Protein AF-A0A9P7G8M5-F1 (afdb_monomer)

Solvent-accessible surface area (backbone atoms only — not comparable to full-atom values): 4474 Å² total; per-residue (Å²): 138,81,90,73,89,64,69,89,61,60,79,58,75,70,80,56,43,45,80,42,77,56,53,42,96,88,39,57,64,90,56,29,73,35,91,84,42,72,44,73,45,54,79,87,59,88,86,61,84,72,84,90,81,91,83,78,84,78,89,81,84,132

Organism: NCBI:txid117018

InterPro domains:
  IPR005532 Sulfatase-modifying factor enzyme-like domain [PF03781] (7-55)
  IPR016187 C-type lectin fold [SSF56436] (4-58)
  IPR042095 Sulfatase-modifying factor enzyme superfamily [G3DSA:3.90.1580.10] (4-60)
  IPR051128 EgtD Methyltransferase [PTHR43397] (8-57)

Secondary structure (DSSP, 8-state):
----TTTTTGGG-SSSEEEEES--TTS-HHHHT-TT-EEEEETT-TT---------------

Radius of gyration: 15.81 Å; Cα contacts (8 Å, |Δi|>4): 43; chains: 1; bounding box: 40×48×25 Å

Structure (mmCIF, N/CA/C/O backbone):
data_AF-A0A9P7G8M5-F1
#
_entry.id   AF-A0A9P7G8M5-F1
#
loop_
_atom_site.group_PDB
_atom_site.id
_atom_site.type_symbol
_atom_site.label_atom_id
_atom_site.label_alt_id
_atom_site.label_comp_id
_atom_site.label_asym_id
_atom_site.label_entity_id
_atom_site.label_seq_id
_atom_site.pdbx_PDB_ins_code
_atom_site.Cartn_x
_atom_site.Cartn_y
_atom_site.Cartn_z
_atom_site.occupancy
_atom_site.B_iso_or_equiv
_atom_site.auth_seq_id
_atom_site.auth_comp_id
_atom_site.auth_asym_id
_atom_site.auth_atom_id
_atom_site.pdbx_PDB_model_num
ATOM 1 N N . MET A 1 1 ? 1.225 33.442 -12.069 1.00 36.75 1 MET A N 1
ATOM 2 C CA . MET A 1 1 ? 0.869 32.374 -11.111 1.00 36.75 1 MET A CA 1
ATOM 3 C C . MET A 1 1 ? -0.512 31.857 -11.500 1.00 36.75 1 MET A C 1
ATOM 5 O O . MET A 1 1 ? -1.474 32.597 -11.359 1.00 36.75 1 MET A O 1
ATOM 9 N N . ARG A 1 2 ? -0.602 30.678 -12.133 1.00 41.53 2 ARG A N 1
ATOM 10 C CA . ARG A 1 2 ? -1.878 30.058 -12.538 1.00 41.53 2 ARG A CA 1
ATOM 11 C C . ARG A 1 2 ? -2.209 28.961 -11.526 1.00 41.53 2 ARG A C 1
ATOM 13 O O . ARG A 1 2 ? -1.403 28.057 -11.334 1.00 41.53 2 ARG A O 1
ATOM 20 N N . PHE A 1 3 ? -3.351 29.083 -10.852 1.00 46.00 3 PHE A N 1
ATOM 21 C CA . PHE A 1 3 ? -3.883 28.065 -9.948 1.00 46.00 3 PHE A CA 1
ATOM 22 C C . PHE A 1 3 ? -4.421 26.891 -10.774 1.00 46.00 3 PHE A C 1
ATOM 24 O O . PHE A 1 3 ? -5.583 26.871 -11.159 1.00 46.00 3 PHE A O 1
ATOM 31 N N . GLU A 1 4 ? -3.569 25.911 -11.056 1.00 52.28 4 GLU A N 1
ATOM 32 C CA . GLU A 1 4 ? -3.987 24.603 -11.575 1.00 52.28 4 GLU A CA 1
ATOM 33 C C . GLU A 1 4 ? -3.876 23.561 -10.456 1.00 52.28 4 GLU A C 1
ATOM 35 O O . GLU A 1 4 ? -3.066 22.641 -10.492 1.00 52.28 4 GLU A O 1
ATOM 40 N N . SER A 1 5 ? -4.645 23.749 -9.385 1.00 54.00 5 SER A N 1
ATOM 41 C CA . SER A 1 5 ? -4.436 23.056 -8.107 1.00 54.00 5 SER A CA 1
ATOM 42 C C . SER A 1 5 ? -5.165 21.713 -7.954 1.00 54.00 5 SER A C 1
ATOM 44 O O . SER A 1 5 ? -5.428 21.306 -6.828 1.00 54.00 5 SER A O 1
ATOM 46 N N . LEU A 1 6 ? -5.508 21.006 -9.038 1.00 51.16 6 LEU A N 1
ATOM 47 C CA . LEU A 1 6 ? -6.231 19.718 -8.947 1.00 51.16 6 LEU A CA 1
ATOM 48 C C . LEU A 1 6 ? -5.552 18.536 -9.672 1.00 51.16 6 LEU A C 1
ATOM 50 O O . LEU A 1 6 ? -6.009 17.402 -9.552 1.00 51.16 6 LEU A O 1
ATOM 54 N N . ARG A 1 7 ? -4.443 18.752 -10.389 1.00 56.66 7 ARG A N 1
ATOM 55 C CA . ARG A 1 7 ? -3.867 17.751 -11.315 1.00 56.66 7 ARG A CA 1
ATOM 56 C C . ARG A 1 7 ? -2.994 16.653 -10.690 1.00 56.66 7 ARG A C 1
ATOM 58 O O . ARG A 1 7 ? -2.534 15.783 -11.406 1.00 56.66 7 ARG A O 1
ATOM 65 N N . TYR A 1 8 ? -2.747 16.649 -9.381 1.00 63.28 8 TYR A N 1
ATOM 66 C CA . TYR A 1 8 ? -1.851 15.639 -8.796 1.00 63.28 8 TYR A CA 1
ATOM 67 C C . TYR A 1 8 ? -2.483 14.240 -8.682 1.00 63.28 8 TYR A C 1
ATOM 69 O O . TYR A 1 8 ? -1.777 13.244 -8.765 1.00 63.28 8 TYR A O 1
ATOM 77 N N . SER A 1 9 ? -3.800 14.147 -8.474 1.00 62.12 9 SER A N 1
ATOM 78 C CA . SER A 1 9 ? -4.473 12.858 -8.228 1.00 62.12 9 SER A CA 1
ATOM 79 C C . SER A 1 9 ? -5.553 12.512 -9.250 1.00 62.12 9 SER A C 1
ATOM 81 O O . SER A 1 9 ? -5.955 11.356 -9.309 1.00 62.12 9 SER A O 1
ATOM 83 N N . MET A 1 10 ? -6.020 13.478 -10.052 1.00 68.50 10 MET A N 1
ATOM 84 C CA . MET A 1 10 ? -7.098 13.236 -11.021 1.00 68.50 10 MET A CA 1
ATOM 85 C C . MET A 1 10 ? -6.689 12.288 -12.152 1.00 68.50 10 MET A C 1
ATOM 87 O O . MET A 1 10 ? -7.503 11.469 -12.567 1.00 68.50 10 MET A O 1
ATOM 91 N N . ASP A 1 11 ? -5.427 12.335 -12.578 1.00 67.62 11 ASP A N 1
ATOM 92 C CA . ASP A 1 11 ? -4.929 11.536 -13.705 1.00 67.62 11 ASP A CA 1
ATOM 93 C C . ASP A 1 11 ? -4.806 10.035 -13.372 1.00 67.62 11 ASP A C 1
ATOM 95 O O . ASP A 1 11 ? -4.673 9.208 -14.267 1.00 67.62 11 ASP A O 1
ATOM 99 N N . PHE A 1 12 ? -4.893 9.665 -12.089 1.00 64.44 12 PHE A N 1
ATOM 100 C CA . PHE A 1 12 ? -4.738 8.286 -11.611 1.00 64.44 12 PHE A CA 1
ATOM 101 C C . PHE A 1 12 ? -6.074 7.574 -11.331 1.00 64.44 12 PHE A C 1
ATOM 103 O O . PHE A 1 12 ? -6.082 6.418 -10.908 1.00 64.44 12 PHE A O 1
ATOM 110 N N . PHE A 1 13 ? -7.216 8.230 -11.582 1.00 68.50 13 PHE A N 1
ATOM 111 C CA . PHE A 1 13 ? -8.547 7.600 -11.563 1.00 68.50 13 PHE A CA 1
ATOM 112 C C . PHE A 1 13 ? -8.921 7.023 -12.939 1.00 68.50 13 PHE A C 1
ATOM 114 O O . PHE A 1 13 ? -10.045 7.167 -13.410 1.00 68.50 13 PHE A O 1
ATOM 121 N N . ASP A 1 14 ? -7.967 6.373 -13.596 1.00 70.94 14 ASP A N 1
ATOM 122 C CA . ASP A 1 14 ? -8.096 5.805 -14.944 1.00 70.94 14 ASP A CA 1
ATOM 123 C C . ASP A 1 14 ? -8.508 4.318 -14.941 1.00 70.94 14 ASP A C 1
ATOM 125 O O . ASP A 1 14 ? -8.630 3.692 -15.991 1.00 70.94 14 ASP A O 1
ATOM 129 N N . GLY A 1 15 ? -8.701 3.726 -13.756 1.00 72.31 15 GLY A N 1
ATOM 130 C CA . GLY A 1 15 ? -8.999 2.300 -13.582 1.0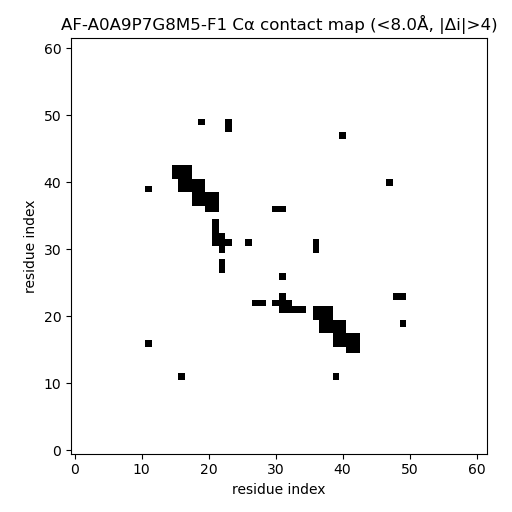0 72.31 15 GLY A CA 1
ATOM 131 C C . GLY A 1 15 ? -7.8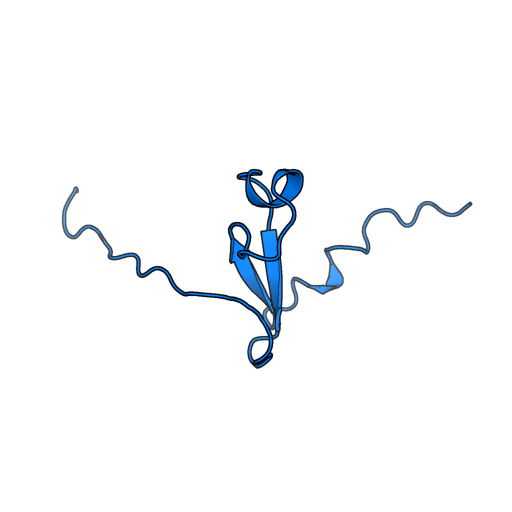11 1.363 -13.851 1.00 72.31 15 GLY A C 1
ATOM 132 O O . GLY A 1 15 ? -7.931 0.156 -13.632 1.00 72.31 15 GLY A O 1
ATOM 133 N N . ALA A 1 16 ? -6.659 1.890 -14.279 1.00 75.94 16 ALA A N 1
ATOM 134 C CA . ALA A 1 16 ? -5.423 1.136 -14.496 1.00 75.94 16 ALA A CA 1
ATOM 135 C C . ALA A 1 16 ? -4.527 1.098 -13.243 1.00 75.94 16 ALA A C 1
ATOM 137 O O . ALA A 1 16 ? -3.658 0.222 -13.120 1.00 75.94 16 ALA A O 1
ATOM 138 N N . HIS A 1 17 ? -4.758 2.021 -12.305 1.00 79.69 17 HIS A N 1
ATOM 139 C CA . HIS A 1 17 ? -4.048 2.116 -11.035 1.00 79.69 17 HIS A CA 1
ATOM 140 C C . HIS A 1 17 ? -4.828 1.461 -9.891 1.00 79.69 17 HIS A C 1
ATOM 142 O O . HIS A 1 17 ? -6.022 1.693 -9.697 1.00 79.69 17 HIS A O 1
ATOM 148 N N . GLN A 1 18 ? -4.135 0.652 -9.095 1.00 80.19 18 GLN A N 1
ATOM 149 C CA . GLN A 1 18 ? -4.677 0.058 -7.878 1.00 80.19 18 GLN A CA 1
ATOM 150 C C . GLN A 1 18 ? -4.260 0.884 -6.666 1.00 80.19 18 GLN A C 1
ATOM 152 O O . GLN A 1 18 ? -3.104 1.290 -6.534 1.00 80.19 18 GLN A O 1
ATOM 157 N N . VAL A 1 19 ? -5.218 1.119 -5.772 1.00 79.94 19 VAL A N 1
ATOM 158 C CA . VAL A 1 19 ? -4.992 1.860 -4.531 1.00 79.94 19 VAL A CA 1
ATOM 159 C C . VAL A 1 19 ? -4.354 0.929 -3.509 1.00 79.94 19 VAL A C 1
ATOM 161 O O . VAL A 1 19 ? -4.922 -0.104 -3.160 1.00 79.94 19 VAL A O 1
ATOM 164 N N . VAL A 1 20 ? -3.202 1.330 -2.987 1.00 78.44 20 VAL A N 1
ATOM 165 C CA . VAL A 1 20 ? -2.514 0.667 -1.882 1.00 78.44 20 VAL A CA 1
ATOM 166 C C 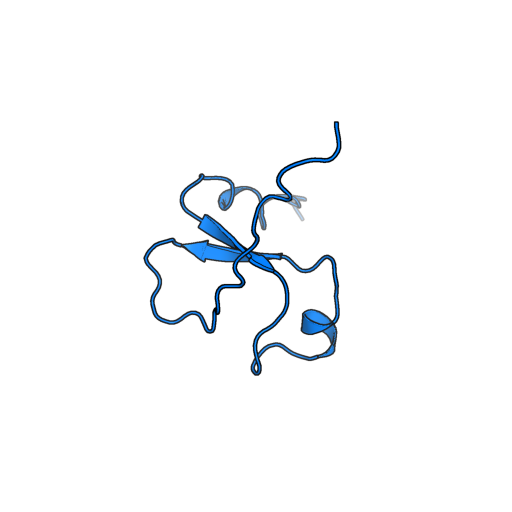. VAL A 1 20 ? -2.649 1.532 -0.637 1.00 78.44 20 VAL A C 1
ATOM 168 O O . VAL A 1 20 ? -2.414 2.740 -0.664 1.00 78.44 20 VAL A O 1
ATOM 171 N N . LEU A 1 21 ? -3.058 0.911 0.464 1.00 79.12 21 LEU A N 1
ATOM 172 C CA . LEU A 1 21 ? -3.266 1.583 1.743 1.00 79.12 21 LEU A CA 1
ATOM 173 C C . LEU A 1 21 ? -2.084 1.335 2.685 1.00 79.12 21 LEU A C 1
ATOM 175 O O . LEU A 1 21 ? -1.500 0.251 2.689 1.00 79.12 21 LEU A O 1
ATOM 179 N N . GLY A 1 22 ? -1.778 2.331 3.517 1.00 77.31 22 GLY A N 1
ATOM 180 C CA . GLY A 1 22 ? -0.696 2.274 4.501 1.00 77.31 22 GLY A CA 1
ATOM 181 C C . GLY A 1 22 ? 0.668 2.688 3.943 1.00 77.31 22 GLY A C 1
ATOM 182 O O . GLY A 1 22 ? 0.763 3.413 2.953 1.00 77.31 22 GLY A O 1
ATOM 183 N N . GLY A 1 23 ? 1.731 2.243 4.613 1.00 73.06 23 GLY A N 1
ATOM 184 C CA . GLY A 1 23 ? 3.119 2.489 4.230 1.00 73.06 23 GLY A CA 1
ATOM 185 C C . GLY A 1 23 ? 3.951 1.211 4.296 1.00 73.06 23 GLY A C 1
ATOM 186 O O . GLY A 1 23 ? 3.674 0.316 5.094 1.00 73.06 23 GLY A O 1
ATOM 187 N N . SER A 1 24 ? 4.962 1.132 3.435 1.00 70.94 24 SER A N 1
ATOM 188 C CA . SER A 1 24 ? 5.977 0.073 3.473 1.00 70.94 24 SER A CA 1
ATOM 189 C C . SER A 1 24 ? 7.085 0.434 4.470 1.00 70.94 24 SER A C 1
ATOM 191 O O . SER A 1 24 ? 7.121 1.558 4.971 1.00 70.94 24 SER A O 1
ATOM 193 N N . TYR A 1 25 ? 8.036 -0.475 4.710 1.00 66.69 25 TYR A N 1
ATOM 194 C CA . TYR A 1 25 ? 9.197 -0.202 5.575 1.00 66.69 25 TYR A CA 1
ATOM 195 C C . TYR A 1 25 ? 10.009 1.030 5.133 1.00 66.69 25 TYR A C 1
ATOM 197 O O . TYR A 1 25 ? 10.690 1.650 5.944 1.00 66.69 25 TYR A O 1
ATOM 205 N N . ALA A 1 26 ? 9.943 1.377 3.847 1.00 71.69 26 ALA A N 1
ATOM 206 C CA . ALA A 1 26 ? 10.659 2.506 3.274 1.00 71.69 26 ALA A CA 1
ATOM 207 C C . ALA A 1 26 ? 9.832 3.798 3.226 1.00 71.69 26 ALA A C 1
ATOM 209 O O . ALA A 1 26 ? 10.301 4.825 2.737 1.00 71.69 26 ALA A O 1
ATOM 210 N N . THR A 1 27 ? 8.586 3.766 3.700 1.00 71.25 27 THR A N 1
ATOM 211 C CA . THR A 1 27 ? 7.751 4.960 3.811 1.00 71.25 27 THR A CA 1
ATOM 212 C C . THR A 1 27 ? 8.054 5.661 5.138 1.00 71.25 27 THR A C 1
ATOM 214 O O . THR A 1 27 ? 8.036 5.034 6.193 1.00 71.25 27 THR A O 1
ATOM 217 N N . ILE A 1 28 ? 8.319 6.973 5.099 1.00 78.69 28 ILE A N 1
ATOM 218 C CA . ILE A 1 28 ? 8.613 7.781 6.296 1.00 78.69 28 ILE A CA 1
ATOM 219 C C . ILE A 1 28 ? 7.478 7.607 7.328 1.00 78.69 28 ILE A C 1
ATOM 221 O O . ILE A 1 28 ? 6.313 7.761 6.942 1.00 78.69 28 ILE A O 1
ATOM 225 N N . PRO A 1 29 ? 7.772 7.371 8.625 1.00 70.50 29 PRO A N 1
ATOM 226 C CA . PRO A 1 29 ? 6.756 7.098 9.651 1.00 70.50 29 PRO A CA 1
ATOM 227 C C . PRO A 1 29 ? 5.626 8.134 9.695 1.00 70.50 29 PRO A C 1
ATOM 229 O O . PRO A 1 29 ? 4.449 7.789 9.713 1.00 70.50 29 PRO A O 1
ATOM 232 N N . ARG A 1 30 ? 5.969 9.420 9.543 1.00 73.88 30 ARG A N 1
ATOM 233 C CA . ARG A 1 30 ? 5.014 10.544 9.510 1.00 73.88 30 ARG A CA 1
ATOM 234 C C . ARG A 1 30 ? 3.970 10.456 8.385 1.00 73.88 30 ARG A C 1
ATOM 236 O O . ARG A 1 30 ? 2.924 11.096 8.464 1.00 73.88 30 ARG A O 1
ATOM 243 N N . ILE A 1 31 ? 4.262 9.710 7.322 1.00 71.56 31 ILE A N 1
ATOM 244 C CA . ILE A 1 31 ? 3.358 9.474 6.190 1.00 71.56 31 ILE A CA 1
ATOM 245 C C . ILE A 1 31 ? 2.686 8.104 6.333 1.00 71.56 31 ILE A C 1
ATOM 247 O O . ILE A 1 31 ? 1.475 8.010 6.150 1.00 71.56 31 ILE A O 1
ATOM 251 N N . ALA A 1 32 ? 3.444 7.072 6.717 1.00 69.50 32 ALA A N 1
ATOM 252 C CA . ALA A 1 32 ? 2.957 5.701 6.875 1.00 69.50 32 ALA A CA 1
ATOM 253 C C . ALA A 1 32 ? 1.891 5.549 7.979 1.00 69.50 32 ALA A C 1
ATOM 255 O O . ALA A 1 32 ? 0.982 4.733 7.847 1.00 69.50 32 ALA A O 1
ATOM 256 N N . GLU A 1 33 ? 1.963 6.356 9.041 1.00 73.69 33 GLU A N 1
ATOM 257 C CA . GLU A 1 33 ? 1.003 6.340 10.156 1.00 73.69 33 GLU A CA 1
ATOM 258 C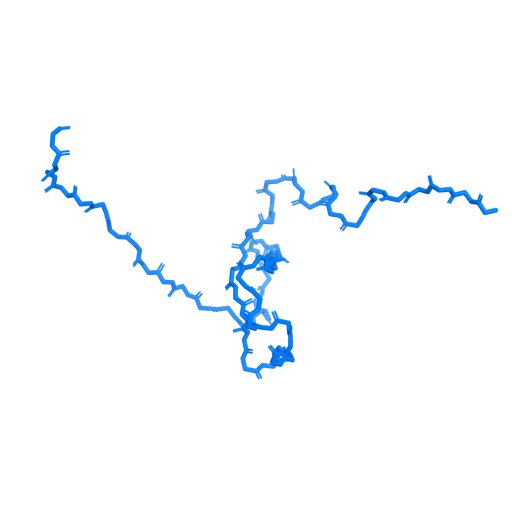 C . GLU A 1 33 ? -0.329 7.036 9.826 1.00 73.69 33 GLU A C 1
ATOM 260 O O . GLU A 1 33 ? -1.303 6.943 10.581 1.00 73.69 33 GLU A O 1
ATOM 265 N N . ARG A 1 34 ? -0.418 7.743 8.691 1.00 76.75 34 ARG A N 1
ATOM 266 C CA . ARG A 1 34 ? -1.658 8.421 8.306 1.00 76.75 34 ARG A CA 1
ATOM 267 C C . ARG A 1 34 ? -2.652 7.413 7.746 1.00 76.75 34 ARG A C 1
ATOM 269 O O . ARG A 1 34 ? -2.502 6.923 6.632 1.00 76.75 34 ARG A O 1
ATOM 276 N N . LYS A 1 35 ? -3.760 7.225 8.466 1.00 73.56 35 LYS A N 1
ATOM 277 C CA . LYS A 1 35 ? -4.897 6.396 8.023 1.00 73.56 35 LYS A CA 1
ATOM 278 C C . LYS A 1 35 ? -5.507 6.836 6.685 1.00 73.56 35 LYS A C 1
ATOM 280 O O . LYS A 1 35 ? -6.122 6.023 6.008 1.00 73.56 35 LYS A O 1
ATOM 285 N N . SER A 1 36 ? -5.363 8.111 6.313 1.00 77.50 36 SER A N 1
ATOM 286 C CA . SER A 1 36 ? -5.895 8.670 5.063 1.00 77.50 36 SER A CA 1
ATOM 287 C C . SER A 1 36 ? -4.909 8.655 3.892 1.00 77.50 36 SER A C 1
ATOM 289 O O . SER A 1 36 ? -5.280 9.072 2.795 1.00 77.50 36 SER A O 1
ATOM 291 N N . PHE A 1 37 ? -3.661 8.216 4.095 1.00 73.19 37 PHE A N 1
ATOM 292 C CA . PHE A 1 37 ? -2.694 8.143 3.006 1.00 73.19 37 PHE A CA 1
ATOM 293 C C . PHE A 1 37 ? -3.054 6.995 2.058 1.00 73.19 37 PHE A C 1
ATOM 295 O O . PHE A 1 37 ? -3.220 5.846 2.471 1.00 73.19 37 PHE A O 1
ATOM 302 N N . ARG A 1 38 ? -3.196 7.336 0.778 1.00 75.06 38 ARG A N 1
ATOM 303 C CA . ARG A 1 38 ? -3.512 6.413 -0.310 1.00 75.06 38 ARG A CA 1
ATOM 304 C C . ARG A 1 38 ? -2.365 6.481 -1.296 1.00 75.06 38 ARG A C 1
ATOM 306 O O . ARG A 1 38 ? -2.089 7.552 -1.825 1.00 75.06 38 ARG A O 1
ATOM 313 N N . ASN A 1 39 ? -1.714 5.356 -1.514 1.00 75.56 39 ASN A N 1
ATOM 314 C CA . ASN A 1 39 ? -0.725 5.193 -2.561 1.00 75.56 39 ASN A CA 1
ATOM 315 C C . ASN A 1 39 ? -1.401 4.566 -3.788 1.00 75.56 39 ASN A C 1
ATOM 317 O O . ASN A 1 39 ? -2.454 3.937 -3.658 1.00 75.56 39 ASN A O 1
ATOM 321 N N . TRP A 1 40 ? -0.840 4.746 -4.976 1.00 71.06 40 TRP A N 1
ATOM 322 C CA . TRP A 1 40 ? -1.392 4.200 -6.214 1.00 71.06 40 TRP A CA 1
ATOM 323 C C . TRP A 1 40 ? -0.271 3.675 -7.100 1.00 71.06 40 TRP A C 1
ATOM 325 O O . TRP A 1 40 ? 0.735 4.345 -7.317 1.00 71.06 40 TRP A O 1
ATOM 335 N N . TYR A 1 41 ? -0.451 2.463 -7.616 1.00 75.75 41 TYR A N 1
ATOM 336 C CA . TYR A 1 41 ? 0.509 1.827 -8.513 1.00 75.75 41 TYR A CA 1
ATOM 337 C C . TYR A 1 41 ? -0.203 1.254 -9.731 1.00 75.75 41 TYR A C 1
ATOM 339 O O . TYR A 1 41 ? -1.332 0.770 -9.631 1.00 75.75 41 TYR A O 1
ATOM 347 N N . GLN A 1 42 ? 0.464 1.294 -10.884 1.00 75.75 42 GLN A N 1
ATOM 348 C CA . GLN A 1 42 ? -0.025 0.636 -12.090 1.00 75.75 42 GLN A CA 1
ATOM 349 C C . GLN A 1 42 ? -0.052 -0.882 -11.873 1.00 75.75 42 GLN A C 1
ATOM 351 O O . GLN A 1 42 ? 0.864 -1.451 -11.277 1.00 75.75 42 GLN A O 1
ATOM 356 N N . ARG A 1 43 ? -1.084 -1.549 -12.399 1.00 69.62 43 ARG A N 1
ATOM 357 C CA . ARG A 1 43 ? -1.328 -2.986 -12.189 1.00 69.62 43 ARG A CA 1
ATOM 358 C C . ARG A 1 43 ? -0.138 -3.907 -12.501 1.00 69.62 43 ARG A C 1
ATOM 360 O O . ARG A 1 43 ? -0.042 -4.971 -11.905 1.00 69.62 43 ARG A O 1
ATOM 367 N N . ASN A 1 44 ? 0.746 -3.521 -13.422 1.00 72.44 44 ASN A N 1
ATOM 368 C CA . ASN A 1 44 ? 1.897 -4.326 -13.843 1.00 72.44 44 ASN A CA 1
ATOM 369 C C . ASN A 1 44 ? 3.250 -3.752 -13.379 1.00 72.44 44 ASN A C 1
ATOM 371 O O . ASN A 1 44 ? 4.250 -3.916 -14.070 1.00 72.44 44 ASN A O 1
ATOM 375 N N . TYR A 1 45 ? 3.297 -3.026 -12.258 1.00 70.56 45 TYR A N 1
ATOM 376 C CA . TYR A 1 45 ? 4.547 -2.456 -11.750 1.00 70.56 45 TYR A CA 1
ATOM 377 C C . TYR A 1 45 ? 5.185 -3.364 -10.675 1.00 70.56 45 TYR A C 1
ATOM 379 O O . TYR A 1 45 ? 4.707 -3.381 -9.540 1.00 70.56 45 TYR A O 1
ATOM 387 N N . PRO A 1 46 ? 6.264 -4.116 -10.985 1.00 68.12 46 PRO A N 1
ATOM 388 C CA . PRO A 1 46 ? 6.787 -5.160 -10.097 1.00 68.12 46 PRO A CA 1
ATOM 389 C C . PRO A 1 46 ? 7.695 -4.641 -8.970 1.00 68.12 46 PRO A C 1
ATOM 391 O O . PRO A 1 46 ? 8.072 -5.407 -8.090 1.00 68.12 46 PRO A O 1
ATOM 394 N N . TYR A 1 47 ? 8.062 -3.356 -8.977 1.00 70.81 47 TYR A N 1
ATOM 395 C CA . TYR A 1 47 ? 9.019 -2.779 -8.020 1.00 70.81 47 TYR A CA 1
ATOM 396 C C . TYR A 1 47 ? 8.360 -2.088 -6.821 1.00 70.81 47 TYR A C 1
ATOM 398 O O . TYR A 1 47 ? 9.031 -1.407 -6.046 1.00 70.81 47 TYR A O 1
ATOM 406 N N . ALA A 1 48 ? 7.045 -2.222 -6.663 1.00 70.38 48 ALA A N 1
ATOM 407 C CA . ALA A 1 48 ? 6.347 -1.649 -5.525 1.00 70.38 48 ALA A CA 1
ATOM 408 C C . ALA A 1 48 ? 6.491 -2.572 -4.301 1.00 70.38 48 ALA A C 1
ATOM 410 O O . ALA A 1 48 ? 6.160 -3.755 -4.366 1.00 70.38 48 ALA A O 1
ATOM 411 N N . TRP A 1 49 ? 6.947 -2.035 -3.163 1.00 70.75 49 TRP A N 1
ATOM 412 C CA . TRP A 1 49 ? 6.940 -2.751 -1.880 1.00 70.75 49 TRP A CA 1
ATOM 413 C C . TRP A 1 49 ? 5.520 -2.841 -1.322 1.00 70.75 49 TRP A C 1
ATOM 415 O O . TRP A 1 49 ? 5.133 -2.122 -0.400 1.00 70.75 49 TRP A O 1
ATOM 4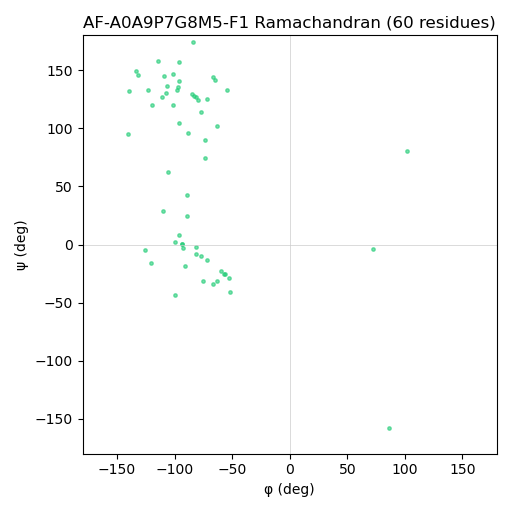25 N N . VAL A 1 50 ? 4.732 -3.717 -1.933 1.00 73.69 50 VAL A N 1
ATOM 426 C CA . VAL A 1 50 ? 3.306 -3.885 -1.673 1.00 73.69 50 VAL A CA 1
ATOM 427 C C . VAL A 1 50 ? 3.053 -5.330 -1.272 1.00 73.69 50 VAL A C 1
ATOM 429 O O . VAL A 1 50 ? 3.537 -6.262 -1.908 1.00 73.69 50 VAL A O 1
ATOM 432 N N . GLY A 1 51 ? 2.285 -5.510 -0.202 1.00 79.12 51 GLY A N 1
ATOM 433 C 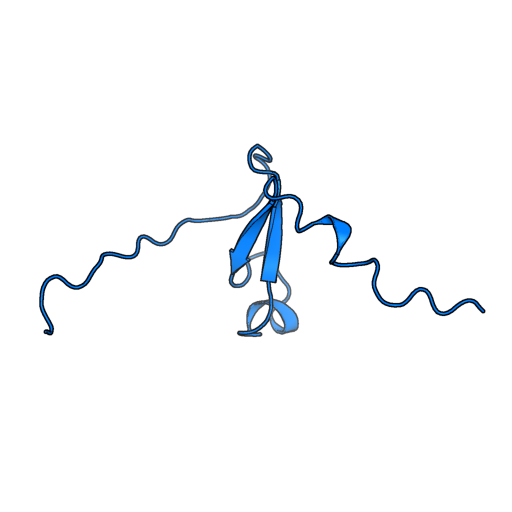CA . GLY A 1 51 ? 1.725 -6.799 0.192 1.00 79.12 51 GLY A CA 1
ATOM 434 C C . GLY A 1 51 ? 0.203 -6.778 0.085 1.00 79.12 51 GLY A C 1
ATOM 435 O O . GLY A 1 51 ? -0.414 -5.713 0.135 1.00 79.12 51 GLY A O 1
ATOM 436 N N . GLY A 1 52 ? -0.410 -7.954 -0.040 1.00 81.06 52 GLY A N 1
ATOM 437 C CA . GLY A 1 52 ? -1.862 -8.119 0.011 1.00 81.06 52 GLY A CA 1
ATOM 438 C C . GLY A 1 52 ? -2.332 -8.527 1.406 1.00 81.06 52 GLY A C 1
ATOM 439 O O . GLY A 1 52 ? -1.701 -9.356 2.059 1.00 81.06 52 GLY A O 1
ATOM 440 N N . ARG A 1 53 ? -3.461 -7.974 1.856 1.00 80.25 53 ARG A N 1
ATOM 441 C CA . ARG A 1 53 ? -4.234 -8.520 2.983 1.00 80.25 53 ARG A CA 1
ATOM 442 C C . ARG A 1 53 ? -5.544 -9.064 2.430 1.00 80.25 53 ARG A C 1
ATOM 444 O O . ARG A 1 53 ? -6.237 -8.346 1.714 1.00 80.25 53 ARG A O 1
ATOM 451 N N . VAL A 1 54 ? -5.860 -10.320 2.737 1.00 84.50 54 VAL A N 1
ATOM 452 C CA . VAL A 1 54 ? -7.104 -10.958 2.291 1.00 84.50 54 VAL A CA 1
ATOM 453 C C . VAL A 1 54 ? -8.225 -10.575 3.252 1.00 84.50 54 VAL A C 1
ATOM 455 O O . VAL A 1 54 ? -8.073 -10.716 4.465 1.00 84.50 54 VAL A O 1
ATOM 458 N N . ALA A 1 55 ? -9.331 -10.078 2.706 1.00 84.38 55 ALA A N 1
ATOM 459 C CA . ALA A 1 55 ? -10.574 -9.871 3.432 1.00 84.38 55 ALA A CA 1
ATOM 460 C C . ALA A 1 55 ? -11.574 -10.936 2.981 1.00 84.38 55 ALA A C 1
ATOM 462 O O . ALA A 1 55 ? -11.676 -11.223 1.789 1.00 84.38 55 ALA A O 1
ATOM 463 N N . TYR A 1 56 ? -12.285 -11.516 3.938 1.00 86.75 56 TYR A N 1
ATOM 464 C CA . TYR A 1 56 ? -13.350 -12.474 3.682 1.00 86.75 56 TYR A CA 1
ATOM 465 C C . TYR A 1 56 ? -14.680 -11.816 4.011 1.00 86.75 56 TYR A C 1
ATOM 467 O O . TYR A 1 56 ? -14.757 -11.009 4.939 1.00 86.75 56 TYR A O 1
ATOM 475 N N . ASP A 1 57 ? -15.703 -12.164 3.241 1.00 86.12 57 ASP A N 1
ATOM 476 C CA . ASP A 1 57 ? -17.063 -11.790 3.588 1.00 86.12 57 ASP A CA 1
ATOM 477 C C . ASP A 1 57 ? -17.496 -12.520 4.863 1.00 86.12 57 ASP A C 1
ATOM 479 O O . ASP A 1 57 ? -17.121 -13.675 5.099 1.00 86.12 57 ASP A O 1
ATOM 483 N N . VAL A 1 58 ? -18.276 -11.840 5.697 1.00 84.44 58 VAL A N 1
ATOM 484 C CA . VAL A 1 58 ? -18.853 -12.455 6.891 1.00 84.44 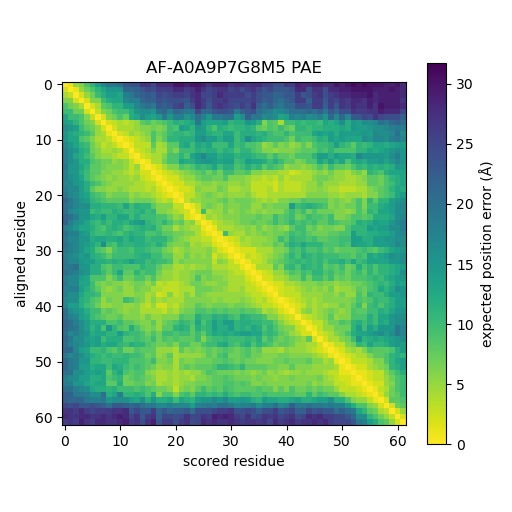58 VAL A CA 1
ATOM 485 C C . VAL A 1 58 ? -20.173 -13.077 6.462 1.00 84.44 58 VAL A C 1
ATOM 487 O O . VAL A 1 58 ? -21.195 -12.400 6.395 1.00 84.44 58 VAL A O 1
ATOM 490 N N . ALA A 1 59 ? -20.154 -14.374 6.156 1.00 73.75 59 ALA A N 1
ATOM 491 C CA . ALA A 1 59 ? -21.370 -15.111 5.844 1.00 73.75 59 ALA A CA 1
ATOM 492 C C . ALA A 1 59 ? -22.303 -15.128 7.071 1.00 73.75 59 ALA A C 1
ATOM 494 O O . ALA A 1 59 ? -22.100 -15.901 8.00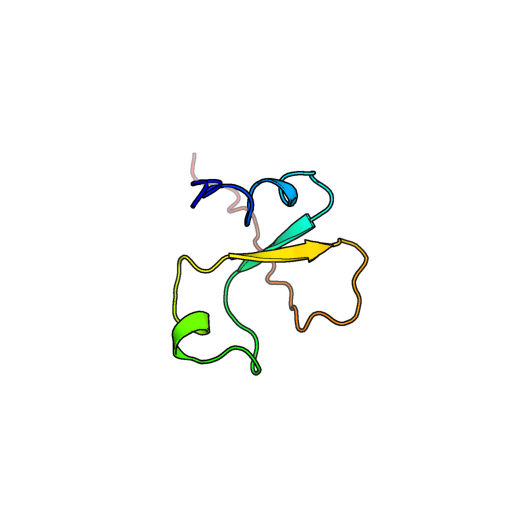7 1.00 73.75 59 ALA A O 1
ATOM 495 N N . GLY A 1 60 ? -23.326 -14.271 7.043 1.00 65.25 60 GLY A N 1
ATOM 496 C CA . GLY A 1 60 ? -24.476 -14.312 7.943 1.00 65.25 60 GLY A CA 1
ATOM 497 C C . GLY A 1 60 ? -24.456 -13.306 9.093 1.00 65.25 60 GLY A C 1
ATOM 498 O O . GLY A 1 60 ? -24.220 -13.688 10.234 1.00 65.25 60 GLY A O 1
ATOM 499 N N . VAL A 1 61 ? -24.839 -12.055 8.812 1.00 62.44 61 VAL A N 1
ATOM 5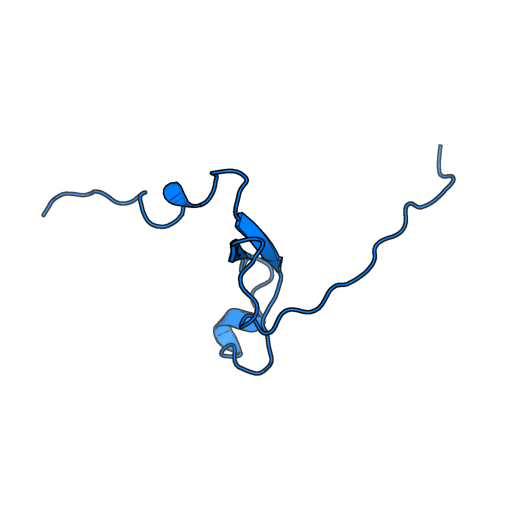00 C CA . VAL A 1 61 ? -25.675 -11.250 9.722 1.00 62.44 61 VAL A CA 1
ATOM 501 C C . VAL A 1 61 ? -26.686 -10.459 8.874 1.00 62.44 61 VAL A C 1
ATOM 503 O O . VAL A 1 61 ? -26.384 -9.363 8.411 1.00 62.44 61 VAL A O 1
ATOM 506 N N . ASN A 1 62 ? -27.876 -11.068 8.749 1.00 53.25 62 ASN A N 1
ATOM 507 C CA . ASN A 1 62 ? -29.151 -10.643 8.134 1.00 53.25 62 ASN A CA 1
ATOM 508 C C . ASN A 1 62 ? -29.215 -10.531 6.607 1.00 53.25 62 ASN A C 1
ATOM 510 O O . ASN A 1 62 ? -28.878 -9.460 6.061 1.00 53.25 62 ASN A O 1
#

Mean predicted aligned error: 10.85 Å

pLDDT: mean 70.65, std 10.26, range [36.75, 86.75]

Sequence (62 aa):
MRFESLRYSMDFFDGAHQVVLGGSYATIPRIAERKSFRNWYQRNYPYAWVGGRVAYDVAGVN

Nearest PDB structures (foldseek):
  1eah-assembly1_4  TM=2.867E-01  e=4.373E+00  Poliovirus 2

Foldseek 3Di:
DDPPPPPPCPVQVPVQKDKAFADDPPDDCVQRVDRPRIDIDGPPDPPDRGDDDDDDDDPDDD